Protein AF-A0A818FXL5-F1 (afdb_monomer)

Radius of gyration: 15.57 Å; Cα contacts (8 Å, |Δi|>4): 93; chains: 1; bounding box: 45×28×41 Å

Organism: NCBI:txid433720

Nearest PDB structures (foldseek):
  4ogz-assembly2_B  TM=9.237E-01  e=1.823E-04  Bacteroides fragilis NCTC 9343
  3igu-assembly1_B  TM=9.405E-01  e=3.594E-04  Homo sapiens
  3lrm-assembly1_D  TM=9.406E-01  e=6.187E-04  Saccharomyces cerevisiae
  3lrk-assembly1_A  TM=9.394E-01  e=1.601E-03  Saccharomyces cerevisiae

pLDDT: mean 72.51, std 23.2, range [27.44, 94.94]

Solvent-accessible surface area (backbone atoms only — not comparable to full-atom values): 6199 Å² total; per-residue (Å²): 106,72,68,55,42,65,71,70,48,38,48,81,75,64,58,44,72,49,73,45,59,83,84,52,62,74,52,60,50,98,87,64,51,77,37,62,38,50,86,85,32,74,74,42,67,65,55,54,44,52,55,42,44,77,69,76,30,45,48,30,37,53,53,76,68,93,87,75,71,81,72,87,63,73,95,77,73,100,78,76,83,90,82,70,85,48,73,49,71,66,71,84,80,127

InterPro domains:
  IPR000111 Glycoside hydrolase family 27/36, conserved site [PS00512] (14-29)
  IPR002241 Glycoside hydrolase, family 27 [PF16499] (1-63)
  IPR002241 Glycoside hydrolase, family 27 [PTHR11452] (2-64)
  IPR013785 Aldolase-type TIM barrel [G3DSA:3.20.20.70] (1-76)
  IPR017853 Glycoside hydrolase superfamily [SSF51445] (3-67)

Mean predicted aligned error: 10.11 Å

Foldseek 3Di:
DLVCCLVVCVVVVVQAEDEDEPDQFQDADPVRHTDGDCVVVVVDPVVVQVVSVVSNHWYKYWDDPPPPRDPVDDPPDPDDDPDDGDIDGDDPDD

Sequence (94 aa):
MTNTIVATGLVAAGYQCINLDDCWDVSRDALGIIQADLQAFPTGISALSDYVYSRKLKFGFYSAPLGIHRKKAALTSPNINFHSVMMLNITLKQ

Structure (mmCIF, N/CA/C/O backbone):
data_AF-A0A818FXL5-F1
#
_entry.id   AF-A0A818FXL5-F1
#
loop_
_atom_site.group_PDB
_atom_site.id
_atom_site.type_symbol
_atom_site.label_atom_id
_atom_site.label_alt_id
_atom_site.label_comp_id
_atom_site.label_asym_id
_atom_site.label_entity_id
_atom_site.label_seq_id
_atom_site.pdbx_PDB_ins_code
_atom_site.Cartn_x
_atom_site.Cartn_y
_atom_site.Cartn_z
_atom_site.occupancy
_atom_site.B_iso_or_equiv
_atom_site.auth_seq_id
_atom_site.auth_comp_id
_atom_site.auth_asym_id
_atom_site.auth_atom_id
_atom_site.pdbx_PDB_model_num
ATOM 1 N N . MET A 1 1 ? -1.444 -6.608 8.037 1.00 89.00 1 MET A N 1
ATOM 2 C CA . MET A 1 1 ? -1.580 -5.407 8.892 1.00 89.00 1 MET A CA 1
ATOM 3 C C . MET A 1 1 ? -3.011 -4.908 9.014 1.00 89.00 1 MET A C 1
ATOM 5 O O . MET A 1 1 ? -3.451 -4.750 10.141 1.00 89.00 1 MET A O 1
ATOM 9 N N . THR A 1 2 ? -3.761 -4.718 7.922 1.00 91.62 2 THR A N 1
ATOM 10 C CA . THR A 1 2 ? -5.155 -4.218 7.955 1.00 91.62 2 THR A CA 1
ATOM 11 C C . THR A 1 2 ? -6.029 -4.904 9.014 1.00 91.62 2 THR A C 1
ATOM 13 O O . THR A 1 2 ? -6.603 -4.227 9.859 1.00 91.62 2 THR A O 1
ATOM 16 N N . ASN A 1 3 ? -6.057 -6.243 9.048 1.00 93.81 3 ASN A N 1
ATOM 17 C CA . ASN A 1 3 ? -6.808 -6.994 10.065 1.00 93.81 3 ASN A CA 1
ATOM 18 C C . ASN A 1 3 ? -6.349 -6.704 11.495 1.00 93.81 3 ASN A C 1
ATOM 20 O O . ASN A 1 3 ? -7.180 -6.541 12.380 1.00 93.81 3 ASN A O 1
ATOM 24 N N . THR A 1 4 ? -5.037 -6.629 11.720 1.00 94.94 4 THR A N 1
ATOM 25 C CA . THR A 1 4 ? -4.462 -6.348 13.038 1.00 94.94 4 THR A CA 1
ATOM 26 C C . THR A 1 4 ? -4.902 -4.977 13.531 1.00 94.94 4 THR A C 1
ATOM 28 O O . THR A 1 4 ? -5.409 -4.889 14.637 1.00 94.94 4 THR A O 1
ATOM 31 N N . ILE A 1 5 ? -4.799 -3.936 12.697 1.00 92.31 5 ILE A N 1
ATOM 32 C CA . ILE A 1 5 ? -5.209 -2.570 13.064 1.00 92.31 5 ILE A CA 1
ATOM 33 C C . ILE A 1 5 ? -6.694 -2.513 13.439 1.00 92.31 5 ILE A C 1
ATOM 35 O O . ILE A 1 5 ? -7.060 -1.864 14.419 1.00 92.31 5 ILE A O 1
ATOM 39 N N . VAL A 1 6 ? -7.543 -3.220 12.688 1.00 93.12 6 VAL A N 1
ATOM 40 C CA . VAL A 1 6 ? -8.981 -3.318 12.977 1.00 93.12 6 VAL A CA 1
ATOM 41 C C . VAL A 1 6 ? -9.240 -4.071 14.286 1.00 93.12 6 VAL A C 1
ATOM 43 O O . VAL A 1 6 ? -10.090 -3.655 15.066 1.00 93.12 6 VAL A O 1
ATOM 46 N N . ALA A 1 7 ? -8.511 -5.157 14.546 1.00 94.94 7 ALA A N 1
ATOM 47 C CA . ALA A 1 7 ? -8.737 -6.021 15.702 1.00 94.94 7 ALA A CA 1
ATOM 48 C C . ALA A 1 7 ? -8.195 -5.453 17.025 1.00 94.94 7 ALA A C 1
ATOM 50 O O . ALA A 1 7 ? -8.751 -5.741 18.080 1.00 94.94 7 ALA A O 1
ATOM 51 N N . THR A 1 8 ? -7.124 -4.656 16.998 1.00 94.12 8 THR A N 1
ATOM 52 C CA . THR A 1 8 ? -6.430 -4.189 18.213 1.00 94.12 8 THR A CA 1
ATOM 53 C C . THR A 1 8 ? -6.945 -2.855 18.757 1.00 94.12 8 THR A C 1
ATOM 55 O O . THR A 1 8 ? -6.352 -2.297 19.675 1.00 94.12 8 THR A O 1
ATOM 58 N N . GLY A 1 9 ? -8.026 -2.306 18.194 1.00 90.62 9 GLY A N 1
ATOM 59 C CA . GLY A 1 9 ? -8.570 -1.009 18.611 1.00 90.62 9 GLY A CA 1
ATOM 60 C C . GLY A 1 9 ? -7.737 0.197 18.162 1.00 90.62 9 GLY A C 1
ATOM 61 O O . GLY A 1 9 ? -8.075 1.330 18.499 1.00 90.62 9 GLY A O 1
ATOM 62 N N . LEU A 1 10 ? -6.694 -0.005 17.349 1.00 93.12 10 LEU A N 1
ATOM 63 C CA . LEU A 1 10 ? -5.866 1.083 16.818 1.00 93.12 10 LEU A CA 1
ATOM 64 C C . LEU A 1 10 ? -6.681 2.056 15.956 1.00 93.12 10 LEU A C 1
ATOM 66 O O . LEU A 1 10 ? -6.432 3.258 15.984 1.00 93.12 10 LEU A O 1
ATOM 70 N N . VAL A 1 11 ? -7.720 1.578 15.264 1.00 92.31 11 VAL A N 1
ATOM 71 C CA . VAL A 1 11 ? -8.656 2.466 14.552 1.00 92.31 11 VAL A CA 1
ATOM 72 C C . VAL A 1 11 ? -9.328 3.457 15.507 1.00 92.31 11 VAL A C 1
ATOM 74 O O . VAL A 1 11 ? -9.3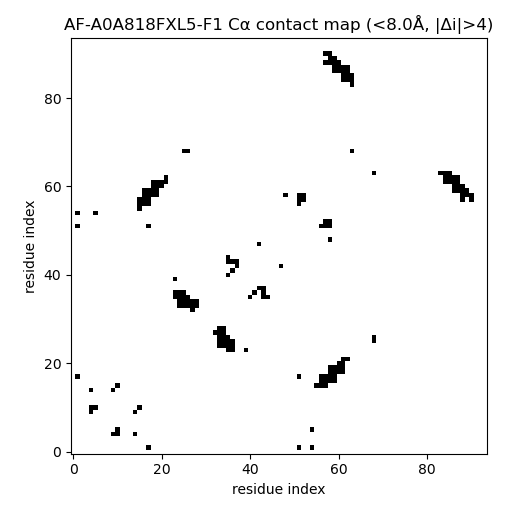99 4.646 15.202 1.00 92.31 11 VAL A O 1
ATOM 77 N N . ALA A 1 12 ? -9.773 2.993 16.681 1.00 91.12 12 ALA A N 1
ATOM 78 C CA . ALA A 1 12 ? -10.393 3.847 17.697 1.00 91.12 12 ALA A CA 1
ATOM 79 C C . ALA A 1 12 ? -9.387 4.830 18.316 1.00 91.12 12 ALA A C 1
ATOM 81 O O . ALA A 1 12 ? -9.755 5.946 1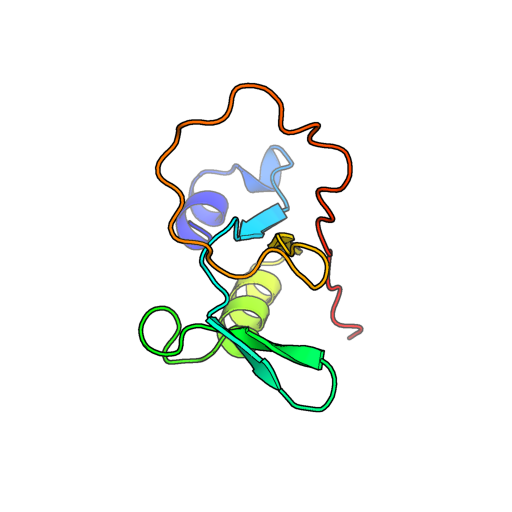8.668 1.00 91.12 12 ALA A O 1
ATOM 82 N N . ALA A 1 13 ? -8.109 4.448 18.374 1.00 94.19 13 ALA A N 1
ATOM 83 C CA . ALA A 1 13 ? -7.012 5.330 18.766 1.00 94.19 13 ALA A CA 1
ATOM 84 C C . ALA A 1 13 ? -6.602 6.343 17.670 1.00 94.19 13 ALA A C 1
ATOM 86 O O . ALA A 1 13 ? -5.707 7.152 17.898 1.00 94.19 13 ALA A O 1
ATOM 87 N N . GLY A 1 14 ? -7.237 6.322 16.490 1.00 92.12 14 GLY A N 1
ATOM 88 C CA . GLY A 1 14 ? -7.009 7.290 15.411 1.00 92.12 14 GLY A CA 1
ATOM 89 C C . GLY A 1 14 ? -6.093 6.813 14.279 1.00 92.12 14 GLY A C 1
ATOM 90 O O . GLY A 1 14 ? -5.847 7.572 13.341 1.00 92.12 14 GLY A O 1
ATOM 91 N N . TYR A 1 15 ? -5.624 5.562 14.300 1.00 91.12 15 TYR A N 1
ATOM 92 C CA . TYR A 1 15 ? -4.826 4.996 13.209 1.00 91.12 15 TYR A CA 1
ATOM 93 C C . TYR A 1 15 ? -5.722 4.649 12.021 1.00 91.12 15 TYR A C 1
ATOM 95 O O . TYR A 1 15 ? -6.386 3.613 11.994 1.00 91.12 15 TYR A O 1
ATOM 103 N N . GLN A 1 16 ? -5.739 5.537 11.030 1.00 90.38 16 GLN A N 1
ATOM 104 C CA . GLN A 1 16 ? -6.626 5.428 9.870 1.00 90.38 16 GLN A CA 1
ATOM 105 C C . GLN A 1 16 ? -5.897 5.109 8.569 1.00 90.38 16 GLN A C 1
ATOM 107 O O . GLN A 1 16 ? -6.561 4.773 7.598 1.00 90.38 16 GLN A O 1
ATOM 112 N N . CYS A 1 17 ? -4.569 5.221 8.518 1.00 88.56 17 CYS A N 1
ATOM 113 C CA . CYS A 1 17 ? -3.803 5.086 7.281 1.00 88.56 17 CYS A CA 1
ATOM 114 C C . CYS A 1 17 ? -2.945 3.819 7.294 1.00 88.56 17 CYS A C 1
ATOM 116 O O . CYS A 1 17 ? -2.216 3.562 8.251 1.00 88.56 17 CYS A O 1
ATOM 118 N N . ILE A 1 18 ? -3.007 3.060 6.205 1.00 89.12 18 ILE A N 1
ATOM 119 C CA . ILE A 1 18 ? -2.025 2.040 5.843 1.00 89.12 18 ILE A CA 1
ATOM 120 C C . ILE A 1 18 ? -1.199 2.629 4.702 1.00 89.12 18 ILE A C 1
ATOM 122 O O . ILE A 1 18 ? -1.768 2.995 3.677 1.00 89.12 18 ILE A O 1
ATOM 126 N N . ASN A 1 19 ? 0.121 2.685 4.856 1.00 90.75 19 ASN A N 1
ATOM 127 C CA . ASN A 1 19 ? 1.014 3.178 3.810 1.00 90.75 19 ASN A CA 1
ATOM 128 C C . ASN A 1 19 ? 1.901 2.038 3.307 1.00 90.75 19 ASN A C 1
ATOM 130 O O . ASN A 1 19 ? 2.489 1.314 4.113 1.00 90.75 19 ASN A O 1
ATOM 134 N N . LEU A 1 20 ? 1.973 1.882 1.988 1.00 87.62 20 LEU A N 1
ATOM 135 C CA . LEU A 1 20 ? 2.898 0.982 1.315 1.00 87.62 20 LEU A CA 1
ATOM 136 C C . LEU A 1 20 ? 4.156 1.763 0.929 1.00 87.62 20 LEU A C 1
ATOM 138 O O . LEU A 1 20 ? 4.077 2.722 0.161 1.00 87.62 20 LEU A O 1
ATOM 142 N N . ASP A 1 21 ? 5.284 1.374 1.516 1.00 86.19 21 ASP A N 1
ATOM 143 C CA . ASP A 1 21 ? 6.578 2.026 1.308 1.00 86.19 21 ASP A CA 1
ATOM 144 C C . ASP A 1 21 ? 7.305 1.464 0.072 1.00 86.19 21 ASP A C 1
ATOM 146 O O . ASP A 1 21 ? 6.706 0.723 -0.705 1.00 86.19 21 ASP A O 1
ATOM 150 N N . ASP A 1 22 ? 8.565 1.847 -0.126 1.00 81.88 22 ASP A N 1
ATOM 151 C CA . ASP A 1 22 ? 9.383 1.538 -1.299 1.00 81.88 22 ASP A CA 1
ATOM 152 C C . ASP A 1 22 ? 9.396 0.041 -1.684 1.00 81.88 22 ASP A C 1
ATOM 154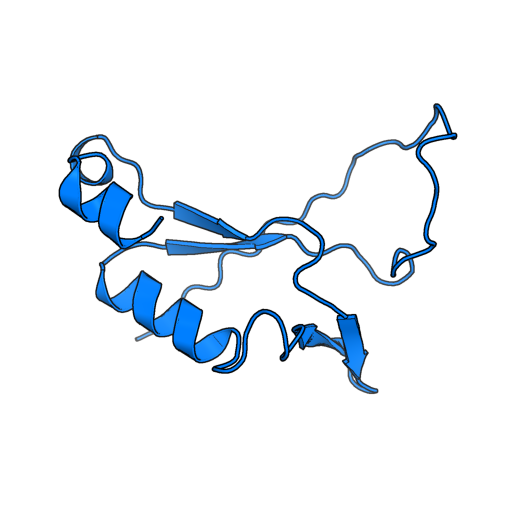 O O . ASP A 1 22 ? 9.114 -0.852 -0.882 1.00 81.88 22 ASP A O 1
ATOM 158 N N . CYS A 1 23 ? 9.778 -0.236 -2.934 1.00 84.50 23 CYS A N 1
ATOM 159 C CA . CYS A 1 23 ? 9.884 -1.564 -3.550 1.00 84.50 23 CYS A CA 1
ATOM 160 C C . CYS A 1 23 ? 8.567 -2.284 -3.899 1.00 84.50 23 CYS A C 1
ATOM 162 O O . CYS A 1 23 ? 8.611 -3.486 -4.173 1.00 84.50 23 CYS A O 1
ATOM 164 N N . TRP A 1 24 ? 7.423 -1.595 -3.949 1.00 85.50 24 TRP A N 1
ATOM 165 C CA . TRP A 1 24 ? 6.177 -2.181 -4.472 1.00 85.50 24 TRP A CA 1
ATOM 166 C C . TRP A 1 24 ? 6.034 -2.075 -5.995 1.00 85.50 24 TRP A C 1
ATOM 168 O O . TRP A 1 24 ? 5.313 -2.872 -6.604 1.00 85.50 24 TRP A O 1
ATOM 178 N N . ASP A 1 25 ? 6.706 -1.104 -6.610 1.00 84.94 25 ASP A N 1
ATOM 179 C CA . ASP A 1 25 ? 6.720 -0.881 -8.047 1.00 84.94 25 ASP A CA 1
ATOM 180 C C . ASP A 1 25 ? 7.950 -1.490 -8.731 1.00 84.94 25 ASP A C 1
ATOM 182 O O . ASP A 1 25 ? 9.035 -1.605 -8.155 1.00 84.94 25 ASP A O 1
ATOM 186 N N . VAL A 1 26 ? 7.768 -1.916 -9.985 1.00 87.56 26 VAL A N 1
ATOM 187 C CA . VAL A 1 26 ? 8.818 -2.578 -10.783 1.00 87.56 26 VAL A CA 1
ATOM 188 C C . VAL A 1 26 ? 9.194 -1.814 -12.041 1.00 87.56 26 VAL A C 1
ATOM 190 O O . VAL A 1 26 ? 10.330 -1.915 -12.504 1.00 87.56 26 VAL A O 1
ATOM 193 N N . SER A 1 27 ? 8.254 -1.073 -12.623 1.00 84.88 27 SER A N 1
ATOM 194 C CA . SER A 1 27 ? 8.470 -0.336 -13.865 1.00 84.88 27 SER A CA 1
ATOM 195 C C . SER A 1 27 ? 7.384 0.717 -14.084 1.00 84.88 27 SER A C 1
ATOM 197 O O . SER A 1 27 ? 6.454 0.866 -13.288 1.00 84.88 27 SER A O 1
ATOM 199 N N . ARG A 1 28 ? 7.510 1.474 -15.177 1.00 83.44 28 ARG A N 1
ATOM 200 C CA . ARG A 1 28 ? 6.457 2.346 -15.702 1.00 83.44 28 ARG A CA 1
ATOM 201 C C . ARG A 1 28 ? 6.218 2.016 -17.170 1.00 83.44 28 ARG A C 1
ATOM 203 O O . ARG A 1 28 ? 7.166 1.659 -17.869 1.00 83.44 28 ARG A O 1
ATOM 210 N N . ASP A 1 29 ? 4.973 2.120 -17.619 1.00 81.06 29 ASP A N 1
ATOM 211 C CA . ASP A 1 29 ? 4.628 1.936 -19.031 1.00 81.06 29 ASP A CA 1
ATOM 212 C C . ASP A 1 29 ? 4.962 3.181 -19.879 1.00 81.06 29 ASP A C 1
ATOM 214 O O . ASP A 1 29 ? 5.482 4.183 -19.380 1.00 81.06 29 ASP A O 1
ATOM 218 N N . ALA A 1 30 ? 4.657 3.124 -21.179 1.00 84.50 30 ALA A N 1
ATOM 219 C CA . ALA A 1 30 ? 4.912 4.218 -22.120 1.0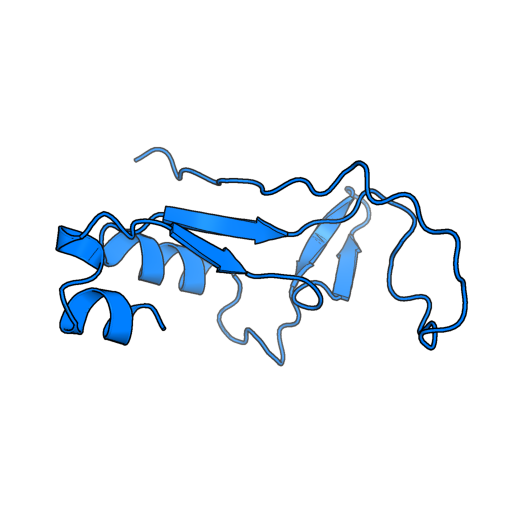0 84.50 30 ALA A CA 1
ATOM 220 C C . ALA A 1 30 ? 4.150 5.519 -21.792 1.00 84.50 30 ALA A C 1
ATOM 222 O O . ALA A 1 30 ? 4.529 6.583 -22.276 1.00 84.50 30 ALA A O 1
ATOM 223 N N . LEU A 1 31 ? 3.097 5.445 -20.971 1.00 83.12 31 LEU A N 1
ATOM 224 C CA . LEU A 1 31 ? 2.313 6.587 -20.499 1.00 83.12 31 LEU A CA 1
ATOM 225 C C . LEU A 1 31 ? 2.789 7.087 -19.123 1.00 83.12 31 LEU A C 1
ATOM 227 O O . LEU A 1 31 ? 2.233 8.042 -18.584 1.00 83.12 31 LEU A O 1
ATOM 231 N N . GLY A 1 32 ? 3.822 6.465 -18.548 1.00 78.75 32 GLY A N 1
ATOM 232 C CA . GLY A 1 32 ? 4.366 6.805 -17.236 1.00 78.75 32 GLY A CA 1
ATOM 233 C C . GLY A 1 32 ? 3.597 6.200 -16.056 1.00 78.75 32 GLY A C 1
ATOM 234 O O . GLY A 1 32 ? 3.903 6.537 -14.903 1.00 78.75 32 GLY A O 1
ATOM 235 N N . ILE A 1 33 ? 2.641 5.299 -16.314 1.00 81.88 33 ILE A N 1
ATOM 236 C CA . ILE A 1 33 ? 1.840 4.627 -15.285 1.00 81.88 33 ILE A CA 1
ATOM 237 C C . ILE A 1 33 ? 2.689 3.577 -14.573 1.00 81.88 33 ILE A C 1
ATOM 239 O O . ILE A 1 33 ? 3.324 2.739 -15.214 1.00 81.88 33 ILE A O 1
ATOM 243 N N . ILE A 1 34 ? 2.687 3.625 -13.238 1.00 83.50 34 ILE A N 1
ATOM 244 C CA . ILE A 1 34 ? 3.432 2.701 -12.374 1.00 83.50 34 ILE A CA 1
ATOM 245 C C . ILE A 1 34 ? 2.858 1.293 -12.491 1.00 83.50 34 ILE A C 1
ATOM 247 O O . ILE A 1 34 ? 1.655 1.094 -12.338 1.00 83.50 34 ILE A O 1
ATOM 251 N N . GLN A 1 35 ? 3.737 0.323 -12.702 1.00 85.81 35 GLN A N 1
ATOM 252 C CA . GLN A 1 35 ? 3.414 -1.094 -12.699 1.00 85.81 35 GLN A CA 1
ATOM 253 C C . GLN A 1 35 ? 3.888 -1.710 -11.382 1.00 85.81 35 GLN A C 1
ATOM 255 O O . GLN A 1 35 ? 5.061 -1.591 -11.017 1.00 85.81 35 GLN A O 1
ATOM 260 N N . ALA A 1 36 ? 2.968 -2.354 -10.669 1.00 86.56 36 ALA A N 1
ATOM 261 C CA . ALA A 1 36 ? 3.257 -3.044 -9.417 1.00 86.56 36 ALA A CA 1
ATOM 262 C C . ALA A 1 36 ? 3.920 -4.407 -9.661 1.00 86.56 36 ALA A C 1
ATOM 264 O O . ALA A 1 36 ? 3.711 -5.031 -10.704 1.00 86.56 36 ALA A O 1
ATOM 265 N N . ASP A 1 37 ? 4.672 -4.898 -8.676 1.00 88.38 37 ASP A N 1
ATOM 266 C CA . ASP A 1 37 ? 5.187 -6.267 -8.698 1.00 88.38 37 ASP A CA 1
ATOM 267 C C . ASP A 1 37 ? 4.038 -7.276 -8.552 1.00 88.38 37 ASP A C 1
ATOM 269 O O . ASP A 1 37 ? 3.529 -7.496 -7.454 1.00 88.38 37 ASP A O 1
ATOM 273 N N . LEU A 1 38 ? 3.626 -7.923 -9.643 1.00 89.31 38 LEU A N 1
ATOM 274 C CA . LEU A 1 38 ? 2.567 -8.936 -9.601 1.00 89.31 38 LEU A CA 1
ATOM 275 C C . LEU A 1 38 ? 2.983 -10.225 -8.875 1.00 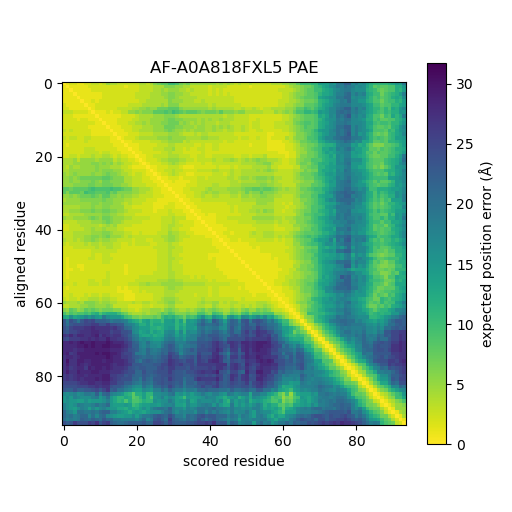89.31 38 LEU A C 1
ATOM 277 O O . LEU A 1 38 ? 2.110 -11.001 -8.501 1.00 89.31 38 LEU A O 1
ATOM 281 N N . GLN A 1 39 ? 4.275 -10.480 -8.641 1.00 91.19 39 GLN A N 1
ATOM 282 C CA . GLN A 1 39 ? 4.680 -11.612 -7.799 1.00 91.19 39 GLN A CA 1
ATOM 283 C C . GLN A 1 39 ? 4.405 -11.317 -6.323 1.00 91.19 39 GLN A C 1
ATOM 285 O O . GLN A 1 39 ? 3.933 -12.190 -5.596 1.00 91.19 39 GLN A O 1
ATOM 290 N N . ALA A 1 40 ? 4.663 -10.082 -5.886 1.00 87.56 40 ALA A N 1
ATOM 291 C CA . ALA A 1 40 ? 4.372 -9.643 -4.523 1.00 87.56 40 ALA A CA 1
ATOM 292 C C . ALA A 1 40 ? 2.879 -9.317 -4.322 1.00 87.56 40 ALA A C 1
ATOM 294 O O . ALA A 1 40 ? 2.313 -9.584 -3.261 1.00 87.56 40 ALA A O 1
ATOM 295 N N . PHE A 1 41 ? 2.232 -8.775 -5.357 1.00 89.25 41 PHE A N 1
ATOM 296 C CA . PHE A 1 41 ? 0.831 -8.354 -5.380 1.00 89.25 41 PHE A CA 1
ATOM 297 C C . PHE A 1 41 ? 0.065 -9.082 -6.500 1.00 89.25 41 PHE A C 1
ATOM 299 O O . PHE A 1 41 ? -0.317 -8.458 -7.492 1.00 89.25 41 PHE A O 1
ATOM 306 N N . PRO A 1 42 ? -0.210 -10.392 -6.357 1.00 91.50 42 PRO A N 1
ATOM 307 C CA . PRO A 1 42 ? -0.813 -11.211 -7.417 1.00 91.50 42 PRO A CA 1
ATOM 308 C C . PRO A 1 42 ? -2.231 -10.787 -7.805 1.00 91.50 42 PRO A C 1
ATOM 310 O O . PRO A 1 42 ? -2.652 -10.979 -8.940 1.00 91.50 42 PRO A O 1
ATOM 313 N N . THR A 1 43 ? -2.969 -10.172 -6.883 1.00 90.31 43 THR A N 1
ATOM 314 C CA . THR A 1 43 ? -4.299 -9.598 -7.142 1.00 90.31 43 THR A CA 1
ATOM 315 C C . THR A 1 43 ? -4.235 -8.139 -7.602 1.00 90.31 43 THR A C 1
ATOM 317 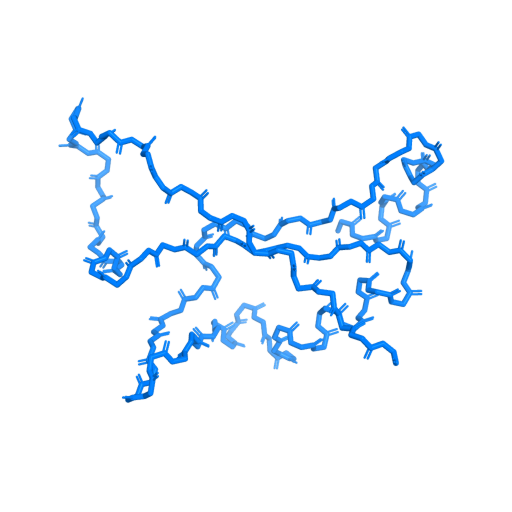O O . THR A 1 43 ? -5.266 -7.488 -7.756 1.00 90.31 43 THR A O 1
ATOM 320 N N . GLY A 1 44 ? -3.027 -7.601 -7.773 1.00 86.44 44 GLY A N 1
ATOM 321 C CA . GLY A 1 44 ? -2.777 -6.194 -8.038 1.00 86.44 44 GLY A CA 1
ATOM 322 C C . GLY A 1 44 ? -3.047 -5.283 -6.838 1.00 86.44 44 GLY A C 1
ATOM 323 O O . GLY A 1 44 ? -3.613 -5.666 -5.810 1.00 86.44 44 GLY A O 1
ATOM 324 N N . ILE A 1 45 ? -2.640 -4.027 -7.003 1.00 86.75 45 ILE A N 1
ATOM 325 C CA . ILE A 1 45 ? -2.773 -2.982 -5.983 1.00 86.75 45 ILE A CA 1
ATOM 326 C C . ILE A 1 45 ? -4.223 -2.510 -5.821 1.00 86.75 45 ILE A C 1
ATOM 328 O O . ILE A 1 45 ? -4.619 -2.166 -4.710 1.00 86.75 45 ILE A O 1
ATOM 332 N N . SER A 1 46 ? -5.035 -2.552 -6.885 1.00 85.81 46 SER A N 1
ATOM 333 C CA . SER A 1 46 ? -6.453 -2.167 -6.814 1.00 85.81 46 SER A CA 1
ATOM 334 C C . SER A 1 46 ? -7.214 -3.027 -5.806 1.00 85.81 46 SER A C 1
ATOM 336 O O . SER A 1 46 ? -7.814 -2.491 -4.882 1.00 85.81 46 SER A O 1
ATOM 338 N N . ALA A 1 47 ? -7.102 -4.357 -5.908 1.00 87.88 47 ALA A N 1
ATOM 339 C CA . ALA A 1 47 ? -7.780 -5.271 -4.992 1.00 87.88 47 ALA A CA 1
ATOM 340 C C . ALA A 1 47 ? -7.313 -5.092 -3.537 1.00 87.88 47 ALA A C 1
ATOM 342 O O . ALA A 1 47 ? -8.113 -5.166 -2.603 1.00 87.88 47 ALA A O 1
ATOM 343 N N . LEU A 1 48 ? -6.018 -4.818 -3.332 1.00 87.50 48 LEU A N 1
ATOM 344 C CA . LEU A 1 48 ? -5.482 -4.501 -2.008 1.00 87.50 48 LEU A CA 1
ATOM 345 C C . LEU A 1 48 ? -6.076 -3.193 -1.461 1.00 87.50 48 LEU A C 1
ATOM 347 O O . LEU A 1 48 ? -6.450 -3.129 -0.290 1.00 87.50 48 LEU A O 1
ATOM 351 N N . SER A 1 49 ? -6.199 -2.173 -2.309 1.00 87.06 49 SER A N 1
ATOM 352 C CA . SER A 1 49 ? -6.807 -0.892 -1.958 1.00 87.06 49 SER A CA 1
ATOM 353 C C . SER A 1 49 ? -8.279 -1.050 -1.582 1.00 87.06 49 SER A C 1
ATOM 355 O O . SER A 1 49 ? -8.690 -0.573 -0.525 1.00 87.06 49 SER A O 1
ATOM 357 N N . ASP A 1 50 ? -9.056 -1.775 -2.388 1.00 87.31 50 ASP A N 1
ATOM 358 C CA . ASP A 1 50 ? -10.471 -2.060 -2.129 1.00 87.31 50 ASP A CA 1
ATOM 359 C C . ASP A 1 50 ? -10.651 -2.778 -0.791 1.00 87.31 50 ASP A C 1
ATOM 361 O O . ASP A 1 50 ? -11.524 -2.439 0.013 1.00 87.31 50 ASP A O 1
ATOM 365 N N . TYR A 1 51 ? -9.761 -3.727 -0.499 1.00 91.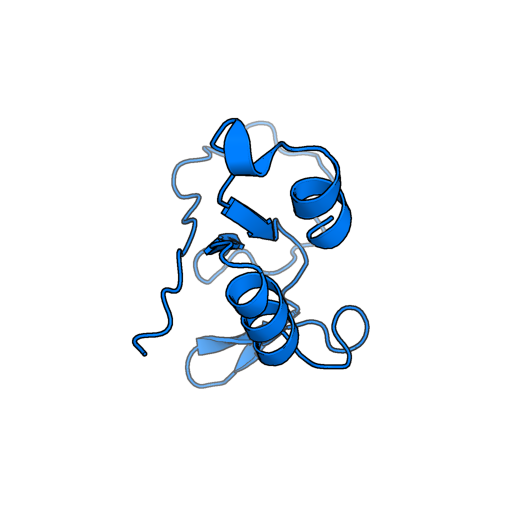25 51 TYR A N 1
ATOM 366 C CA . TYR A 1 51 ? -9.751 -4.417 0.778 1.00 91.25 51 TYR A CA 1
ATOM 367 C C . TYR A 1 51 ? -9.488 -3.467 1.956 1.00 91.25 51 TYR A C 1
ATOM 369 O O . TYR A 1 51 ? -10.210 -3.529 2.953 1.00 91.25 51 TYR A O 1
ATOM 377 N N . VAL A 1 52 ? -8.511 -2.560 1.860 1.00 89.31 52 VAL A N 1
ATOM 378 C CA . VAL A 1 52 ? -8.230 -1.564 2.913 1.00 89.31 52 VAL A CA 1
ATOM 379 C C . VAL A 1 52 ? -9.418 -0.612 3.102 1.00 89.31 52 VAL A C 1
ATOM 381 O O . VAL A 1 52 ? -9.860 -0.407 4.238 1.00 89.31 52 VAL A O 1
ATOM 384 N N . TYR A 1 53 ? -10.011 -0.110 2.016 1.00 88.19 53 TYR A N 1
ATOM 385 C CA . TYR A 1 53 ? -11.181 0.770 2.084 1.00 88.19 53 TYR A CA 1
ATOM 386 C C . TYR A 1 53 ? -12.419 0.077 2.656 1.00 88.19 53 TYR A C 1
ATOM 388 O O . TYR A 1 53 ? -13.147 0.688 3.440 1.00 88.19 53 TYR A O 1
ATOM 396 N N . SER A 1 54 ? -12.633 -1.211 2.359 1.00 92.69 54 SER A N 1
ATOM 397 C CA . SER A 1 54 ? -13.737 -2.000 2.936 1.00 92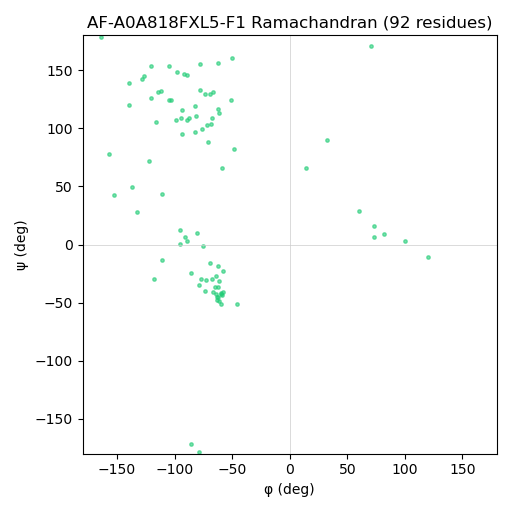.69 54 SER A CA 1
ATOM 398 C C . SER A 1 54 ? -13.691 -2.052 4.470 1.00 92.69 54 SER A C 1
ATOM 400 O O . SER A 1 54 ? -14.708 -2.256 5.133 1.00 92.69 54 SER A O 1
ATOM 402 N N . ARG A 1 55 ? -12.506 -1.822 5.054 1.00 90.44 55 ARG A N 1
ATOM 403 C CA . ARG A 1 55 ? -12.267 -1.759 6.500 1.00 90.44 55 ARG A CA 1
ATOM 404 C C . ARG A 1 55 ? -12.289 -0.337 7.062 1.00 90.44 55 ARG A C 1
ATOM 406 O O . ARG A 1 55 ? -11.921 -0.149 8.217 1.00 90.44 55 ARG A O 1
ATOM 413 N N . LYS A 1 56 ? -12.754 0.643 6.278 1.00 89.00 56 LYS A N 1
ATOM 414 C CA . LYS A 1 56 ? -12.813 2.074 6.628 1.00 89.00 56 LYS A CA 1
ATOM 415 C C . LYS A 1 56 ? -11.438 2.680 6.942 1.00 89.00 56 LYS A C 1
ATOM 417 O O . LYS A 1 56 ? -11.337 3.623 7.722 1.00 89.00 56 LYS A O 1
ATOM 422 N N . LEU A 1 57 ? -10.388 2.137 6.329 1.00 88.00 57 LEU A N 1
ATOM 423 C CA . LEU A 1 57 ? -9.022 2.646 6.407 1.00 88.00 57 LEU A CA 1
ATOM 424 C C . LEU A 1 57 ? -8.653 3.350 5.094 1.00 88.00 57 LEU A C 1
ATOM 426 O O . LEU A 1 57 ? -9.192 3.045 4.033 1.00 88.00 57 LEU A O 1
ATOM 430 N N . LYS A 1 58 ? -7.729 4.302 5.172 1.00 87.94 58 LYS A N 1
ATOM 431 C CA . LYS A 1 58 ? -7.111 4.997 4.041 1.00 87.94 58 LYS A CA 1
ATOM 432 C C . LYS A 1 58 ? -5.876 4.225 3.591 1.00 87.94 58 LYS A C 1
ATOM 434 O O . LYS A 1 58 ? -5.171 3.656 4.427 1.00 87.94 58 LYS A O 1
ATOM 439 N N . PHE A 1 59 ? -5.605 4.239 2.290 1.00 89.19 59 PHE A N 1
ATOM 440 C CA . PHE A 1 59 ? -4.447 3.573 1.707 1.00 89.19 59 PHE A CA 1
ATOM 441 C C . PHE A 1 59 ? -3.556 4.582 0.980 1.00 89.19 59 PHE A C 1
ATOM 443 O O . PHE A 1 59 ? -4.037 5.351 0.145 1.00 89.19 59 PHE A O 1
ATOM 450 N N . GLY A 1 60 ? -2.278 4.601 1.348 1.00 85.31 60 GLY A N 1
ATOM 451 C CA . GLY A 1 60 ? -1.261 5.480 0.785 1.00 85.31 60 GLY A CA 1
ATOM 452 C C . GLY A 1 60 ? -0.117 4.690 0.159 1.00 85.31 60 GLY A C 1
ATOM 453 O O . GLY A 1 60 ? 0.178 3.570 0.577 1.00 85.31 60 GLY A O 1
ATOM 454 N N . PHE A 1 61 ? 0.547 5.298 -0.820 1.00 82.50 61 PHE A N 1
ATOM 455 C CA . PHE A 1 61 ? 1.698 4.712 -1.508 1.00 82.50 61 PHE A CA 1
ATOM 456 C C . PHE A 1 61 ? 2.874 5.673 -1.518 1.00 82.50 61 PHE A C 1
ATOM 458 O O . PHE A 1 61 ? 2.701 6.880 -1.716 1.00 82.50 61 PHE A O 1
ATOM 465 N N . TYR A 1 62 ? 4.068 5.115 -1.370 1.00 83.50 62 TYR A N 1
ATOM 466 C CA . TYR A 1 62 ? 5.317 5.773 -1.701 1.00 83.50 62 TYR A CA 1
ATOM 467 C C . TYR A 1 62 ? 5.538 5.743 -3.216 1.00 83.50 62 TYR A C 1
ATOM 469 O O . TYR A 1 62 ? 5.400 4.702 -3.844 1.00 83.50 62 TYR A O 1
ATOM 477 N N . SER A 1 63 ? 5.907 6.863 -3.829 1.00 74.12 63 SER A N 1
ATOM 478 C CA . SER A 1 63 ? 6.433 6.862 -5.197 1.00 74.12 63 SER A CA 1
ATOM 479 C C . SER A 1 63 ? 7.587 7.840 -5.294 1.00 74.12 63 SER A C 1
ATOM 481 O O . SER A 1 63 ? 7.503 8.970 -4.813 1.00 74.12 63 SER A O 1
ATOM 483 N N . ALA A 1 64 ? 8.629 7.430 -6.009 1.00 68.38 64 ALA A N 1
ATOM 484 C CA . ALA A 1 64 ? 9.722 8.305 -6.390 1.00 68.38 64 ALA A CA 1
ATOM 485 C C . ALA A 1 64 ? 9.464 8.954 -7.771 1.00 68.38 64 ALA A C 1
ATOM 487 O O . ALA A 1 64 ? 8.832 8.328 -8.637 1.00 68.38 64 ALA A O 1
ATOM 488 N N . PRO A 1 65 ? 9.920 10.202 -8.003 1.00 60.97 65 PRO A N 1
ATOM 489 C CA . PRO A 1 65 ? 9.877 10.835 -9.319 1.00 60.97 65 PRO A CA 1
ATOM 490 C C . PRO A 1 65 ? 10.718 10.071 -10.356 1.00 60.97 65 PRO A C 1
ATOM 492 O O . PRO A 1 65 ? 11.641 9.324 -10.030 1.00 60.97 65 PRO A O 1
ATOM 495 N N . LEU A 1 66 ? 10.372 10.249 -11.634 1.00 56.88 66 LEU A N 1
ATOM 496 C CA . LEU A 1 66 ? 11.018 9.591 -12.774 1.00 56.88 66 LEU A CA 1
ATOM 497 C C . LEU A 1 66 ? 12.551 9.757 -12.726 1.00 56.88 66 LEU A C 1
ATOM 499 O O . LEU A 1 66 ? 13.048 10.877 -12.677 1.00 56.88 66 LEU A O 1
ATOM 503 N N . GLY A 1 67 ? 13.294 8.643 -12.764 1.00 50.72 67 GLY A N 1
ATOM 504 C CA . GLY A 1 67 ? 14.766 8.635 -12.847 1.00 50.72 67 GLY A CA 1
ATOM 505 C C . GLY A 1 67 ? 15.498 7.939 -11.693 1.00 50.72 67 GLY A C 1
ATOM 506 O O . GLY A 1 67 ? 16.686 7.656 -11.818 1.00 50.72 67 GLY A O 1
ATOM 507 N N . ILE A 1 68 ? 14.792 7.589 -10.615 1.00 53.78 68 ILE A N 1
ATOM 508 C CA . ILE A 1 68 ? 15.302 6.787 -9.484 1.00 53.78 68 ILE A CA 1
ATOM 509 C C . ILE A 1 68 ? 14.646 5.399 -9.461 1.00 53.78 68 ILE A C 1
ATOM 511 O O . ILE A 1 68 ? 14.251 4.880 -8.428 1.00 53.78 68 ILE A O 1
ATOM 515 N N . HIS A 1 69 ? 14.528 4.766 -10.629 1.00 48.84 69 HIS A N 1
ATOM 516 C CA . HIS A 1 69 ? 14.148 3.355 -10.707 1.00 48.84 69 HIS A CA 1
ATOM 517 C C . HIS A 1 69 ? 15.375 2.488 -10.482 1.00 48.84 69 HIS A C 1
ATOM 519 O O . HIS A 1 69 ? 16.333 2.608 -11.245 1.00 48.84 69 HIS A O 1
ATOM 525 N N . ARG A 1 70 ? 15.343 1.665 -9.421 1.00 48.66 70 ARG A N 1
ATOM 526 C CA . ARG A 1 70 ? 16.322 0.626 -9.043 1.00 48.66 70 ARG A CA 1
ATOM 527 C C . ARG A 1 70 ? 17.664 0.718 -9.792 1.00 48.66 70 ARG A C 1
ATOM 529 O O . ARG A 1 70 ? 18.082 -0.222 -10.467 1.00 48.66 70 ARG A O 1
ATOM 536 N N . LYS A 1 71 ? 18.441 1.785 -9.563 1.00 36.34 71 LYS A N 1
ATOM 537 C CA . LYS A 1 71 ? 19.874 1.536 -9.419 1.00 36.34 71 LYS A CA 1
ATOM 538 C C . LYS A 1 71 ? 19.960 0.767 -8.121 1.00 36.34 71 LYS A C 1
ATOM 540 O O . LYS A 1 71 ? 19.669 1.303 -7.061 1.00 36.34 71 LYS A O 1
ATOM 545 N N . LYS A 1 72 ? 20.268 -0.516 -8.243 1.00 37.59 72 LYS A N 1
ATOM 546 C CA . LYS A 1 72 ? 20.655 -1.425 -7.170 1.00 37.59 72 LYS A CA 1
ATOM 547 C C . LYS A 1 72 ? 21.917 -0.858 -6.494 1.00 37.59 72 LYS A C 1
ATOM 549 O O . LYS A 1 72 ? 23.002 -1.392 -6.656 1.00 37.59 72 LYS A O 1
ATOM 554 N N . ALA A 1 73 ? 21.802 0.294 -5.846 1.00 34.12 73 ALA A N 1
ATOM 555 C CA . ALA A 1 73 ? 22.819 0.901 -5.016 1.00 34.12 73 ALA A CA 1
ATOM 556 C C . ALA A 1 73 ? 22.471 0.394 -3.616 1.00 34.12 73 ALA A C 1
ATOM 558 O O . ALA A 1 73 ? 21.529 0.853 -2.987 1.00 34.12 73 ALA A O 1
ATOM 559 N N . ALA A 1 74 ? 23.079 -0.694 -3.148 1.00 31.53 74 ALA A N 1
ATOM 560 C CA . ALA A 1 74 ? 24.357 -0.545 -2.464 1.00 31.53 74 ALA A CA 1
ATOM 561 C C . ALA A 1 74 ? 24.369 0.806 -1.733 1.00 31.53 74 ALA A C 1
ATOM 563 O O . ALA A 1 74 ? 24.674 1.844 -2.316 1.00 31.53 74 ALA A O 1
ATOM 564 N N . LEU A 1 75 ? 23.915 0.768 -0.483 1.00 38.16 75 LEU A N 1
ATOM 565 C CA . LEU A 1 75 ? 24.045 1.819 0.517 1.00 38.16 75 LEU A CA 1
ATOM 566 C C . LEU A 1 75 ? 25.500 2.323 0.572 1.00 38.16 75 LEU A C 1
ATOM 568 O O . LEU A 1 75 ? 26.264 1.860 1.407 1.00 38.16 75 LEU A O 1
ATOM 572 N N . THR A 1 76 ? 25.921 3.222 -0.322 1.00 29.05 76 THR A N 1
ATOM 573 C CA . THR A 1 76 ? 27.280 3.798 -0.302 1.00 29.05 76 THR A CA 1
ATOM 574 C C . THR A 1 76 ? 27.354 5.205 -0.913 1.00 29.05 76 THR A C 1
ATOM 576 O O . THR A 1 76 ? 28.282 5.512 -1.663 1.00 29.05 76 THR A O 1
ATOM 579 N N . SER A 1 77 ? 26.408 6.106 -0.636 1.00 28.89 77 SER A N 1
ATOM 580 C CA . SER A 1 77 ? 26.648 7.534 -0.915 1.00 28.89 77 SER A CA 1
ATOM 581 C C . SER A 1 77 ? 26.102 8.437 0.194 1.00 28.89 77 SER A C 1
ATOM 583 O O . SER A 1 77 ? 24.898 8.423 0.438 1.00 28.89 77 SER A O 1
ATOM 585 N N . PRO A 1 78 ? 26.960 9.235 0.862 1.00 32.38 78 PRO A N 1
ATOM 586 C CA . PRO A 1 78 ? 26.608 9.986 2.069 1.00 32.38 78 PRO A CA 1
ATOM 587 C C . PRO A 1 78 ? 25.842 11.298 1.811 1.00 32.38 78 PRO A C 1
ATOM 589 O O . PRO A 1 78 ? 25.676 12.079 2.736 1.00 32.38 78 PRO A O 1
ATOM 592 N N . ASN A 1 79 ? 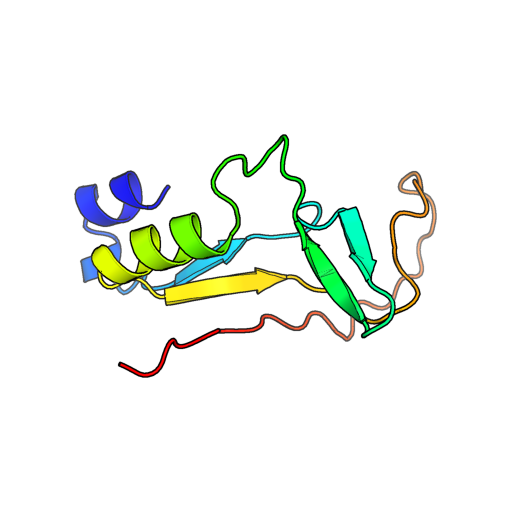25.375 11.566 0.585 1.00 31.19 79 ASN A N 1
ATOM 593 C CA . ASN A 1 79 ? 24.813 12.872 0.203 1.00 31.19 79 ASN A CA 1
ATOM 594 C C . ASN A 1 79 ? 23.533 12.775 -0.647 1.00 31.19 79 ASN A C 1
ATOM 596 O O . ASN A 1 79 ? 23.424 13.423 -1.687 1.00 31.19 79 ASN A O 1
ATOM 600 N N . ILE A 1 80 ? 22.545 11.979 -0.226 1.00 35.31 80 ILE A N 1
ATOM 601 C CA . ILE A 1 80 ? 21.195 12.071 -0.804 1.00 35.31 80 ILE A CA 1
ATOM 602 C C . ILE A 1 80 ? 20.353 13.002 0.072 1.00 35.31 80 ILE A C 1
ATOM 604 O O . ILE A 1 80 ? 19.983 12.664 1.194 1.00 35.31 80 ILE A O 1
ATOM 608 N N . ASN A 1 81 ? 20.053 14.189 -0.459 1.00 27.66 81 ASN A N 1
ATOM 609 C CA . ASN A 1 81 ? 19.058 15.100 0.100 1.00 27.66 81 ASN A CA 1
ATOM 610 C C . ASN A 1 81 ? 17.655 14.524 -0.156 1.00 27.66 81 ASN A C 1
ATOM 612 O O . ASN A 1 81 ? 17.128 14.604 -1.266 1.00 27.66 81 ASN A O 1
ATOM 616 N N . PHE A 1 82 ? 17.050 13.939 0.877 1.00 30.28 82 PHE A N 1
ATOM 617 C CA . PHE A 1 82 ? 15.657 13.488 0.878 1.00 30.28 82 PHE A CA 1
ATOM 618 C C . PHE A 1 82 ? 14.717 14.703 0.906 1.00 30.28 82 PHE A C 1
ATOM 620 O O . PHE A 1 82 ? 14.342 15.164 1.979 1.00 30.28 82 PHE A O 1
ATOM 627 N N . HIS A 1 83 ? 14.348 15.258 -0.252 1.00 27.44 83 HIS A N 1
ATOM 628 C CA . HIS A 1 83 ? 13.376 16.365 -0.304 1.00 27.44 83 HIS A CA 1
ATOM 629 C C . HIS A 1 83 ? 12.252 16.210 -1.340 1.00 27.44 83 HIS A C 1
ATOM 631 O O . HIS A 1 83 ? 11.667 17.193 -1.788 1.00 27.44 83 HIS A O 1
ATOM 637 N N . SER A 1 84 ? 11.875 14.978 -1.689 1.00 33.88 84 SER A N 1
ATOM 638 C CA . SER A 1 84 ? 10.556 14.712 -2.288 1.00 33.88 84 SER A CA 1
ATOM 639 C C . SER A 1 84 ? 10.139 13.261 -2.083 1.00 33.88 84 SER A C 1
ATOM 641 O O . SER A 1 84 ? 10.238 12.429 -2.979 1.00 33.88 84 SER A O 1
ATOM 643 N N . VAL A 1 85 ? 9.676 12.966 -0.869 1.00 43.47 85 VAL A N 1
ATOM 644 C CA . VAL A 1 85 ? 8.858 11.784 -0.587 1.00 43.47 85 VAL A CA 1
ATOM 645 C C . VAL A 1 85 ? 7.411 12.215 -0.796 1.00 43.47 85 VAL A C 1
ATOM 647 O O . VAL A 1 85 ? 6.885 12.997 -0.006 1.00 43.47 85 VAL A O 1
ATOM 650 N N . MET A 1 86 ? 6.772 11.764 -1.874 1.00 50.28 86 MET A N 1
ATOM 651 C CA . MET A 1 86 ? 5.357 12.052 -2.105 1.00 50.28 86 MET A CA 1
ATOM 652 C C . MET A 1 86 ? 4.543 10.839 -1.659 1.00 50.28 86 MET A C 1
ATOM 654 O O . MET A 1 86 ? 4.562 9.801 -2.315 1.00 50.28 86 MET A O 1
ATOM 658 N N . MET A 1 87 ? 3.846 10.961 -0.526 1.00 49.88 87 MET A N 1
ATOM 659 C CA . MET A 1 87 ? 2.797 10.010 -0.166 1.00 49.88 87 MET A CA 1
ATOM 660 C C . MET A 1 87 ? 1.527 10.394 -0.914 1.00 49.88 87 MET A C 1
ATOM 662 O O . MET A 1 87 ? 0.923 11.434 -0.638 1.00 49.88 87 MET A O 1
ATOM 666 N N . LEU A 1 88 ? 1.125 9.565 -1.874 1.00 52.41 88 LEU A N 1
ATOM 667 C CA . LEU A 1 88 ? -0.129 9.769 -2.584 1.00 52.41 88 LEU A CA 1
ATOM 668 C C . LEU A 1 88 ? -1.253 9.088 -1.796 1.00 52.41 88 LEU A C 1
ATOM 670 O O . LEU A 1 88 ? -1.332 7.862 -1.751 1.00 52.41 88 LEU A O 1
ATOM 674 N N . ASN A 1 89 ? -2.128 9.883 -1.180 1.00 46.00 89 ASN A N 1
ATOM 675 C CA . ASN A 1 89 ? -3.396 9.385 -0.653 1.00 46.00 89 ASN A CA 1
ATOM 676 C C . ASN A 1 89 ? -4.390 9.322 -1.807 1.00 46.00 89 ASN A C 1
ATOM 678 O O . ASN A 1 89 ? -5.017 10.326 -2.153 1.00 46.00 89 ASN A O 1
ATOM 682 N N . ILE A 1 90 ? -4.543 8.146 -2.407 1.00 46.22 90 ILE A N 1
ATOM 683 C CA . ILE A 1 90 ? -5.681 7.927 -3.290 1.00 46.22 90 ILE A CA 1
ATOM 684 C C . ILE A 1 90 ? -6.911 7.898 -2.376 1.00 46.22 90 ILE A C 1
ATOM 686 O O . ILE A 1 90 ? -6.923 7.261 -1.324 1.00 46.22 90 ILE A O 1
ATOM 690 N N . THR A 1 91 ? -7.928 8.676 -2.714 1.00 38.75 91 THR A N 1
ATOM 691 C CA . THR A 1 91 ? -9.267 8.531 -2.143 1.00 38.75 91 THR A CA 1
ATOM 692 C C . THR A 1 91 ? -10.132 8.147 -3.325 1.00 38.75 91 THR A C 1
ATOM 694 O O . THR A 1 91 ? -10.364 8.987 -4.194 1.00 38.75 91 THR A O 1
ATOM 697 N N . LEU A 1 92 ? -10.537 6.877 -3.419 1.00 35.19 92 LEU A N 1
ATOM 698 C CA . LEU A 1 92 ? -11.545 6.486 -4.400 1.00 35.19 92 LEU A CA 1
ATOM 699 C C . LEU A 1 92 ? -12.815 7.271 -4.056 1.00 35.19 92 LEU A C 1
ATOM 701 O O . LEU A 1 92 ? -13.376 7.105 -2.971 1.00 35.19 92 LEU A O 1
ATOM 705 N N . LYS A 1 93 ? -13.209 8.198 -4.938 1.00 30.44 93 LYS A N 1
ATOM 706 C CA . LYS A 1 93 ? -14.523 8.833 -4.847 1.00 30.44 93 LYS A CA 1
ATOM 707 C C . LYS A 1 93 ? -15.550 7.717 -5.022 1.00 30.44 93 LYS A C 1
ATOM 709 O O . LYS A 1 93 ? -15.539 7.051 -6.054 1.00 30.44 93 LYS A O 1
ATOM 714 N N . GLN A 1 94 ? -16.338 7.494 -3.974 1.00 35.06 94 GLN A N 1
ATOM 715 C CA . GLN A 1 94 ? -17.584 6.737 -4.054 1.00 35.06 94 GLN A CA 1
ATOM 716 C C . GLN A 1 94 ? -18.525 7.391 -5.064 1.00 35.06 94 GLN A C 1
ATOM 718 O O . GLN A 1 94 ? -18.470 8.641 -5.181 1.00 35.06 94 GLN A O 1
#

Secondary structure (DSSP, 8-state):
-HHHHHHTTTTTTT--EEEE-SSSEEEE-TT-PEEE-TTT-TTHHHHHHHHHHHTT-EEEEEEPPTT-S-----S--S-------EEEEE----